Protein AF-A0A9X1GEW7-F1 (afdb_monomer_lite)

Foldseek 3Di:
DDDFPEEFEAQAPVSVVVQVVCVVVVGGYHYDYPDDHHPCCCPPHVNVVVVVVVD

pLDDT: mean 96.02, std 5.57, range [65.19, 98.56]

Structure (mmCIF, N/CA/C/O backbone):
data_AF-A0A9X1GEW7-F1
#
_entry.id   AF-A0A9X1GEW7-F1
#
loop_
_atom_site.group_PDB
_atom_site.id
_atom_site.type_symbol
_atom_site.label_atom_id
_atom_site.label_alt_id
_atom_site.label_comp_id
_atom_site.label_asym_id
_atom_site.label_entity_id
_atom_site.label_seq_id
_atom_site.pdbx_PDB_ins_code
_atom_site.Cartn_x
_atom_site.Cartn_y
_atom_site.Cartn_z
_atom_site.occupancy
_atom_site.B_iso_or_equiv
_atom_site.auth_seq_id
_atom_site.auth_comp_id
_atom_site.auth_asym_id
_atom_site.auth_atom_id
_atom_site.pdbx_PDB_model_num
ATOM 1 N N . MET A 1 1 ? -10.534 -15.908 13.499 1.00 74.81 1 MET A N 1
ATOM 2 C CA . MET A 1 1 ? -11.029 -14.869 12.568 1.00 74.81 1 MET A CA 1
ATOM 3 C C . MET A 1 1 ? -10.556 -13.517 13.081 1.00 74.81 1 MET A C 1
ATOM 5 O O . MET A 1 1 ? -10.679 -13.295 14.279 1.00 74.81 1 MET A O 1
ATOM 9 N N . LYS A 1 2 ? -9.950 -12.667 12.241 1.00 88.75 2 LYS A N 1
ATOM 10 C CA . LYS A 1 2 ? -9.546 -11.304 12.632 1.00 88.75 2 LYS A CA 1
ATOM 11 C C . LYS A 1 2 ? -10.540 -10.305 12.046 1.00 88.75 2 LYS A C 1
ATOM 13 O O . LYS A 1 2 ? -10.903 -10.439 10.882 1.00 88.75 2 LYS A O 1
ATOM 18 N N . ILE A 1 3 ? -10.979 -9.351 12.860 1.00 93.81 3 ILE A N 1
ATOM 19 C CA . ILE A 1 3 ? -11.850 -8.251 12.441 1.00 93.81 3 ILE A CA 1
ATOM 20 C C . ILE A 1 3 ? -10.954 -7.046 12.155 1.00 93.81 3 ILE A C 1
ATOM 22 O O . ILE A 1 3 ? -10.050 -6.758 12.939 1.00 93.81 3 ILE A O 1
ATOM 26 N N . TYR A 1 4 ? -11.203 -6.379 11.033 1.00 97.62 4 TYR A N 1
ATOM 27 C CA . TYR A 1 4 ? -10.535 -5.145 10.629 1.00 97.62 4 TYR A CA 1
ATOM 28 C C . TYR A 1 4 ? -11.595 -4.066 10.433 1.00 97.62 4 TYR A C 1
ATOM 30 O O . TYR A 1 4 ? -12.698 -4.358 9.974 1.00 97.62 4 TYR A O 1
ATOM 38 N N . GLU A 1 5 ? -11.263 -2.827 10.769 1.00 98.12 5 GLU A N 1
ATOM 39 C CA . GLU A 1 5 ? -12.153 -1.679 10.577 1.00 98.12 5 GLU A CA 1
ATOM 40 C C . GLU A 1 5 ? -12.154 -1.179 9.129 1.00 98.12 5 GLU A C 1
ATOM 42 O O . GLU A 1 5 ? -13.110 -0.534 8.705 1.00 98.12 5 GLU A O 1
ATOM 47 N N . ALA A 1 6 ? -11.105 -1.484 8.362 1.00 97.94 6 ALA A N 1
ATOM 48 C CA . ALA A 1 6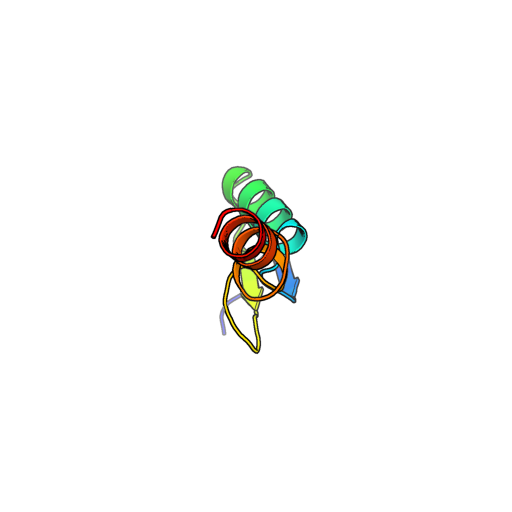 ? -11.042 -1.196 6.937 1.00 97.94 6 ALA A CA 1
ATOM 49 C C . ALA A 1 6 ? -10.238 -2.255 6.177 1.00 97.94 6 ALA A C 1
ATOM 51 O O . ALA A 1 6 ? -9.257 -2.805 6.686 1.00 97.94 6 ALA A O 1
ATOM 52 N N . ILE A 1 7 ? -10.643 -2.498 4.931 1.00 98.12 7 ILE A N 1
ATOM 53 C CA . ILE A 1 7 ? -9.919 -3.336 3.977 1.00 98.12 7 ILE A CA 1
ATOM 54 C C . ILE A 1 7 ? -9.630 -2.485 2.743 1.00 98.12 7 ILE A C 1
ATOM 56 O O . ILE A 1 7 ? -10.549 -1.937 2.137 1.00 98.12 7 ILE A O 1
ATOM 60 N N . VAL A 1 8 ? -8.357 -2.379 2.379 1.00 98.31 8 VAL A N 1
ATOM 61 C CA . VAL A 1 8 ? -7.895 -1.725 1.155 1.00 98.31 8 VAL A CA 1
ATOM 62 C C . VAL A 1 8 ? -7.461 -2.805 0.175 1.00 98.31 8 VAL A C 1
ATOM 64 O O . VAL A 1 8 ? -6.646 -3.663 0.510 1.00 98.31 8 VAL A O 1
ATOM 67 N N . ILE A 1 9 ? -8.011 -2.762 -1.034 1.00 98.06 9 ILE A N 1
ATOM 68 C CA . ILE A 1 9 ? -7.661 -3.682 -2.116 1.00 98.06 9 ILE A CA 1
ATOM 69 C C . ILE A 1 9 ? -6.750 -2.926 -3.084 1.00 98.06 9 ILE A C 1
ATOM 71 O O . ILE A 1 9 ? -7.157 -1.922 -3.667 1.00 98.06 9 ILE A O 1
ATOM 75 N N . GLY A 1 10 ? -5.518 -3.408 -3.218 1.00 98.06 10 GLY A N 1
ATOM 76 C CA . GLY A 1 10 ? -4.431 -2.782 -3.961 1.00 98.06 10 GLY A CA 1
ATOM 77 C C . GLY A 1 10 ? -3.501 -1.949 -3.073 1.00 98.06 10 GLY A C 1
ATOM 78 O O . GLY A 1 10 ? -3.925 -1.074 -2.319 1.00 98.06 10 GLY A O 1
ATOM 79 N N . SER A 1 11 ? -2.199 -2.182 -3.219 1.00 98.06 11 SER A N 1
ATOM 80 C CA . SER A 1 11 ? -1.102 -1.481 -2.537 1.00 98.06 11 SER A CA 1
ATOM 81 C C . SER A 1 11 ? -0.502 -0.340 -3.372 1.00 98.06 11 SER A C 1
ATOM 83 O O . SER A 1 11 ? 0.611 0.118 -3.116 1.00 98.06 11 SER A O 1
ATOM 85 N N . GLY A 1 12 ? -1.223 0.136 -4.389 1.00 98.06 12 GLY A N 1
ATOM 86 C CA . GLY A 1 12 ? -0.829 1.321 -5.148 1.00 98.06 12 GLY A CA 1
ATOM 87 C C . GLY A 1 12 ? -0.737 2.574 -4.271 1.00 98.06 12 GLY A C 1
ATOM 88 O O . GLY A 1 12 ? -1.210 2.598 -3.136 1.00 98.06 12 GLY A O 1
ATOM 89 N N . VAL A 1 13 ? -0.177 3.653 -4.822 1.00 97.06 13 VAL A N 1
ATOM 90 C CA . VAL A 1 13 ? 0.041 4.928 -4.106 1.00 97.06 13 VAL A CA 1
ATOM 91 C C . VAL A 1 13 ? -1.222 5.426 -3.391 1.00 97.06 13 VAL A C 1
ATOM 93 O O . VAL A 1 13 ? -1.157 5.812 -2.226 1.00 97.06 13 VAL A O 1
ATOM 96 N N . SER A 1 14 ? -2.383 5.373 -4.050 1.00 96.94 14 SER A N 1
ATOM 97 C CA . SER A 1 14 ? -3.662 5.766 -3.447 1.00 96.94 14 SER A CA 1
ATOM 98 C C . SER A 1 14 ? -4.115 4.811 -2.340 1.00 96.94 14 SER A C 1
ATOM 100 O O . SER A 1 14 ? -4.541 5.269 -1.282 1.00 96.94 14 SER A O 1
ATOM 102 N N . GLY A 1 15 ? -3.995 3.498 -2.560 1.00 97.88 15 GLY A N 1
ATOM 103 C CA . GLY A 1 15 ? -4.376 2.474 -1.588 1.00 97.88 15 GLY A CA 1
ATOM 104 C C . GLY A 1 15 ? -3.556 2.580 -0.306 1.00 97.88 15 GLY A C 1
ATOM 105 O O . GLY A 1 15 ? -4.116 2.659 0.787 1.00 97.88 15 GLY A O 1
ATOM 106 N N . LEU A 1 16 ? -2.232 2.687 -0.429 1.00 97.88 16 LEU A N 1
ATOM 107 C CA . LEU A 1 16 ? -1.359 2.872 0.727 1.00 97.88 16 LEU A CA 1
ATOM 108 C C . LEU A 1 16 ? -1.564 4.231 1.394 1.00 97.88 16 LEU A C 1
ATOM 110 O O . LEU A 1 16 ? -1.587 4.281 2.618 1.00 97.88 16 LEU A O 1
ATOM 114 N N . SER A 1 17 ? -1.780 5.313 0.640 1.00 98.06 17 SER A N 1
ATOM 115 C CA . SER A 1 17 ? -2.085 6.622 1.233 1.00 98.06 17 SER A CA 1
ATOM 116 C C . SER A 1 17 ? -3.351 6.575 2.099 1.00 98.06 17 SER A C 1
ATOM 118 O O . SER A 1 17 ? -3.330 7.049 3.235 1.00 98.06 17 SER A O 1
ATOM 120 N N . ALA A 1 18 ? -4.417 5.926 1.621 1.00 98.06 18 ALA A N 1
ATOM 121 C CA . ALA A 1 18 ? -5.629 5.712 2.409 1.00 98.06 18 ALA A CA 1
ATOM 122 C C . ALA A 1 18 ? -5.383 4.790 3.617 1.00 98.06 18 ALA A C 1
ATOM 124 O O . ALA A 1 18 ? -5.829 5.088 4.725 1.00 98.06 18 ALA A O 1
ATOM 125 N N . ALA A 1 19 ? -4.650 3.687 3.427 1.00 98.44 19 ALA A N 1
ATOM 126 C CA . ALA A 1 19 ? -4.347 2.735 4.492 1.00 98.44 19 ALA A CA 1
ATOM 127 C C . ALA A 1 19 ? -3.525 3.369 5.623 1.00 98.44 19 ALA A C 1
ATOM 129 O O . ALA A 1 19 ? -3.830 3.149 6.796 1.00 98.44 19 ALA A O 1
ATOM 130 N N . TYR A 1 20 ? -2.519 4.179 5.284 1.00 98.31 20 TYR A N 1
ATOM 131 C CA . TYR A 1 20 ? -1.716 4.904 6.263 1.00 98.31 20 TYR A CA 1
ATOM 132 C C . TYR A 1 20 ? -2.535 5.967 6.988 1.00 98.31 20 TYR A C 1
ATOM 134 O O . TYR A 1 20 ? -2.506 5.977 8.213 1.00 98.31 20 TYR A O 1
ATOM 142 N N . GLY A 1 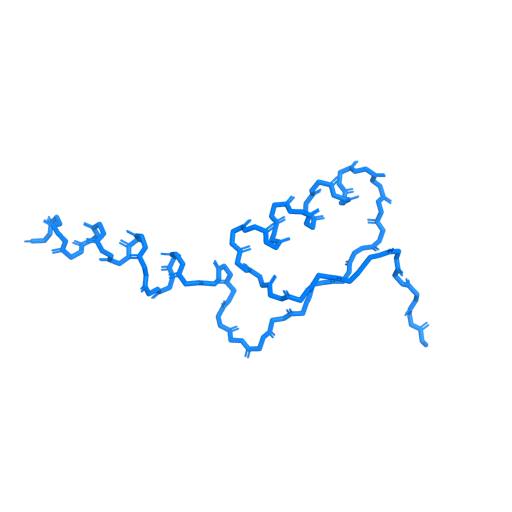21 ? -3.346 6.764 6.284 1.00 98.44 21 GLY A N 1
ATOM 143 C CA . GLY A 1 21 ? -4.216 7.747 6.942 1.00 98.44 21 GLY A CA 1
ATOM 144 C C . GLY A 1 21 ? -5.195 7.104 7.935 1.00 98.44 21 GLY A C 1
ATOM 145 O O . GLY A 1 21 ? -5.382 7.589 9.050 1.00 98.44 21 GLY A O 1
ATOM 146 N N . LEU A 1 22 ? -5.772 5.950 7.585 1.00 98.31 22 LEU A N 1
ATOM 147 C CA . LEU A 1 22 ? -6.613 5.173 8.502 1.00 98.31 22 LEU A CA 1
ATOM 148 C C . LEU A 1 22 ? -5.811 4.615 9.685 1.00 98.31 22 LEU A C 1
ATOM 150 O O . LEU A 1 22 ? -6.283 4.633 10.823 1.00 98.31 22 LEU A O 1
ATOM 154 N N . LYS A 1 23 ? -4.589 4.137 9.435 1.00 98.44 23 LYS A N 1
ATOM 155 C CA . LYS A 1 23 ? -3.705 3.630 10.484 1.00 98.44 23 LYS A CA 1
ATOM 156 C C . LYS A 1 23 ? -3.298 4.727 11.471 1.00 98.44 23 LYS A C 1
ATOM 158 O O . LYS A 1 23 ? -3.287 4.470 12.674 1.00 98.44 23 LYS A O 1
ATOM 163 N N . GLU A 1 24 ? -3.002 5.928 10.982 1.00 98.56 24 GLU A N 1
ATOM 164 C CA . GLU A 1 24 ? -2.703 7.123 11.782 1.00 98.56 24 GLU A CA 1
ATOM 165 C C . GLU A 1 24 ? -3.909 7.557 12.624 1.00 98.56 24 GLU A C 1
ATOM 167 O O . GLU A 1 24 ? -3.748 7.942 13.778 1.00 98.56 24 GLU A O 1
ATOM 172 N N . ALA A 1 25 ? -5.127 7.377 12.107 1.00 98.19 25 ALA A N 1
ATOM 173 C CA . ALA A 1 25 ? -6.370 7.546 12.862 1.00 98.19 25 ALA A CA 1
ATOM 174 C C . ALA A 1 25 ? -6.652 6.409 13.875 1.00 98.19 25 ALA A C 1
ATOM 176 O O . ALA A 1 25 ? -7.753 6.317 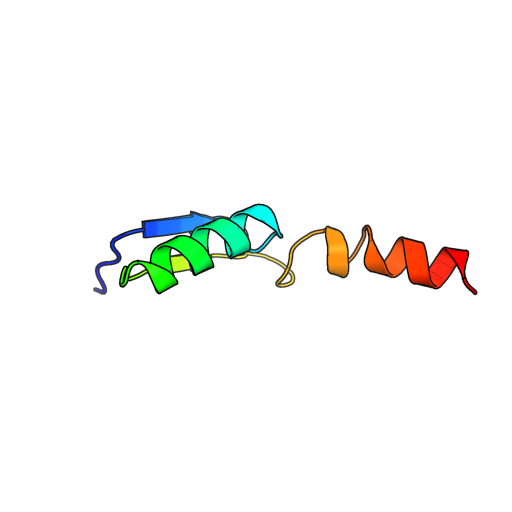14.421 1.00 98.19 25 ALA A O 1
ATOM 177 N N . GLY A 1 26 ? -5.685 5.517 14.122 1.00 98.12 26 GLY A N 1
ATOM 178 C CA . GLY A 1 26 ? -5.781 4.428 15.096 1.00 98.12 26 GLY A CA 1
ATOM 179 C C . GLY A 1 26 ? -6.565 3.204 14.621 1.00 98.12 26 GLY A C 1
ATOM 180 O O . GLY A 1 26 ? -6.811 2.302 15.421 1.00 98.12 26 GLY A O 1
ATOM 181 N N . LYS A 1 27 ? -6.948 3.139 13.340 1.00 98.31 27 LYS A N 1
ATOM 182 C CA . LYS A 1 27 ? -7.764 2.046 12.805 1.00 98.31 27 LYS A CA 1
ATOM 183 C C . LYS A 1 27 ? -6.948 0.791 12.516 1.00 98.31 27 LYS A C 1
ATOM 185 O O . LYS A 1 27 ? -5.767 0.831 12.155 1.00 98.31 27 LYS A O 1
ATOM 190 N N . THR A 1 28 ? -7.607 -0.353 12.645 1.00 98.12 28 THR A N 1
ATOM 191 C CA . T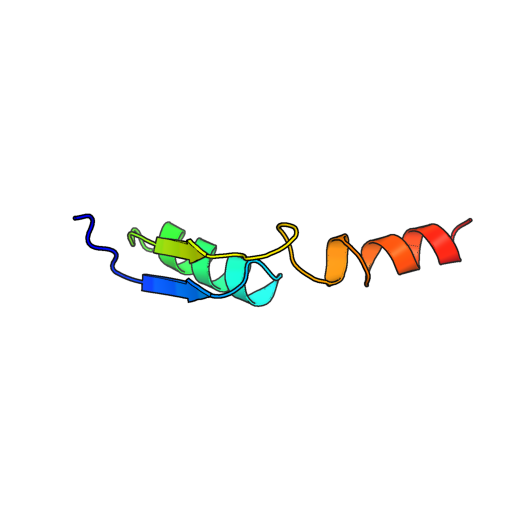HR A 1 28 ? -7.094 -1.644 12.178 1.00 98.12 28 THR A CA 1
ATOM 192 C C . THR A 1 28 ? -7.398 -1.817 10.691 1.00 98.12 28 THR A C 1
ATOM 194 O O . THR A 1 28 ? -8.553 -1.928 10.286 1.00 98.12 28 THR A O 1
ATOM 197 N N . VAL A 1 29 ? -6.352 -1.834 9.864 1.00 98.31 29 VAL A N 1
ATOM 198 C CA . VAL A 1 29 ? -6.476 -1.867 8.400 1.00 98.31 29 VAL A CA 1
ATOM 199 C C . VAL A 1 29 ? -5.812 -3.122 7.850 1.00 98.31 29 VAL A C 1
ATOM 201 O O . VAL A 1 29 ? -4.683 -3.443 8.224 1.00 98.31 29 VAL A O 1
ATOM 204 N N . LEU A 1 30 ? -6.509 -3.820 6.958 1.00 98.19 30 LEU A N 1
ATOM 205 C CA . LEU A 1 30 ? -5.951 -4.883 6.128 1.00 98.19 30 LEU A CA 1
ATOM 206 C C . LEU A 1 30 ? -5.728 -4.337 4.718 1.00 98.19 30 LEU A C 1
ATOM 208 O O . LEU A 1 30 ? -6.657 -3.817 4.112 1.00 98.19 30 LEU A O 1
ATOM 212 N N . VAL A 1 31 ? -4.517 -4.476 4.189 1.00 98.25 31 VAL A N 1
ATOM 213 C CA . VAL A 1 31 ? -4.224 -4.193 2.779 1.00 98.25 31 VAL A CA 1
ATOM 214 C C . VAL A 1 31 ? -3.996 -5.524 2.080 1.00 98.25 31 VAL A C 1
ATOM 216 O O . VAL A 1 31 ? -3.232 -6.350 2.579 1.00 98.25 31 VAL A O 1
ATOM 219 N N . VAL A 1 32 ? -4.669 -5.735 0.955 1.00 98.19 32 VAL A N 1
ATOM 220 C CA . VAL A 1 32 ? -4.514 -6.931 0.122 1.00 98.19 32 VAL A CA 1
ATOM 221 C C . VAL A 1 32 ? -3.956 -6.504 -1.223 1.00 98.19 32 VAL A C 1
ATOM 223 O O . VAL A 1 32 ? -4.495 -5.602 -1.856 1.00 98.19 32 VAL A O 1
ATOM 226 N N . GLU A 1 33 ? -2.885 -7.155 -1.652 1.00 98.12 33 GLU A N 1
ATOM 227 C CA . GLU A 1 33 ? -2.246 -6.958 -2.948 1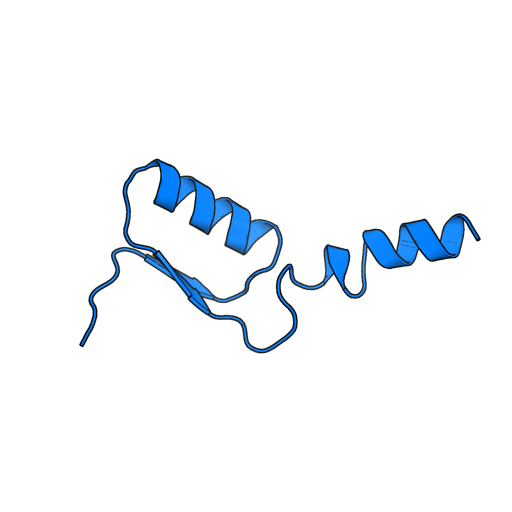.00 98.12 33 GLU A CA 1
ATOM 228 C C . GLU A 1 33 ? -2.008 -8.332 -3.575 1.00 98.12 33 GLU A C 1
ATOM 230 O O . GLU A 1 33 ? -1.626 -9.265 -2.867 1.00 98.12 33 GLU A O 1
ATOM 235 N N . GLU A 1 34 ? -2.269 -8.453 -4.875 1.00 98.06 34 GLU A N 1
ATOM 236 C CA . GLU A 1 34 ? -2.040 -9.692 -5.624 1.00 98.06 34 GLU A CA 1
ATOM 237 C C . GLU A 1 34 ? -0.637 -9.754 -6.243 1.00 98.06 34 GLU A C 1
ATOM 239 O O . GLU A 1 34 ? -0.097 -10.843 -6.426 1.00 98.06 34 GLU A O 1
ATOM 244 N N . ASP A 1 35 ? -0.053 -8.595 -6.549 1.00 97.12 35 ASP A N 1
ATOM 245 C CA . ASP A 1 35 ? 1.206 -8.448 -7.280 1.00 97.12 35 ASP A CA 1
ATOM 246 C C . ASP A 1 35 ? 2.267 -7.727 -6.412 1.00 97.12 35 ASP A C 1
ATOM 248 O O . ASP A 1 35 ? 2.329 -7.879 -5.188 1.00 97.12 35 ASP A O 1
ATOM 252 N N . LEU A 1 36 ? 3.155 -6.951 -7.033 1.00 97.50 36 LEU A N 1
ATOM 253 C CA . LEU A 1 36 ? 4.200 -6.200 -6.350 1.00 97.50 36 LEU A CA 1
ATOM 254 C C . LEU A 1 36 ? 3.650 -5.028 -5.527 1.00 97.50 36 LEU A C 1
ATOM 256 O O . LEU A 1 36 ? 2.877 -4.188 -6.001 1.00 97.50 36 LEU A O 1
ATOM 260 N N . TRP A 1 37 ? 4.163 -4.921 -4.300 1.00 97.31 37 TRP A N 1
ATOM 261 C CA . TRP A 1 37 ? 3.828 -3.838 -3.382 1.00 97.31 37 TRP A CA 1
ATOM 262 C C . TRP A 1 37 ? 4.153 -2.461 -3.979 1.00 97.31 37 TRP A C 1
ATOM 264 O O . TRP A 1 37 ? 5.162 -2.287 -4.665 1.00 97.31 37 TRP A O 1
ATOM 274 N N . GLY A 1 38 ? 3.314 -1.461 -3.712 1.00 96.38 38 GLY A N 1
ATOM 275 C CA . GLY A 1 38 ? 3.476 -0.098 -4.235 1.00 96.38 38 GLY A CA 1
ATOM 276 C C . GLY A 1 38 ? 2.781 0.142 -5.582 1.00 96.38 38 GLY A C 1
ATOM 277 O O . GLY A 1 38 ? 2.648 1.292 -6.016 1.00 96.38 38 GLY A O 1
ATOM 278 N N . GLY A 1 39 ? 2.285 -0.916 -6.232 1.00 97.25 39 GLY A N 1
ATOM 279 C CA . GLY A 1 39 ? 1.527 -0.850 -7.480 1.00 97.25 39 GLY A CA 1
ATOM 280 C C . GLY A 1 39 ? 2.349 -0.367 -8.678 1.00 97.25 39 GLY A C 1
ATOM 281 O O . GLY A 1 39 ? 3.572 -0.477 -8.717 1.00 97.25 39 GLY A O 1
ATOM 282 N N . SER A 1 40 ? 1.684 0.174 -9.700 1.00 97.00 40 SER A N 1
ATOM 283 C CA . SER A 1 40 ? 2.345 0.448 -10.983 1.00 97.00 40 SER A CA 1
ATOM 284 C C . SER A 1 40 ? 3.439 1.517 -10.923 1.00 97.00 40 SER A C 1
ATOM 286 O O . SER A 1 40 ? 4.418 1.398 -11.645 1.00 97.00 40 SER A O 1
ATOM 288 N N . CYS A 1 41 ? 3.298 2.568 -10.109 1.00 96.56 41 CYS A N 1
ATOM 289 C CA . CYS A 1 41 ? 4.206 3.725 -10.137 1.00 96.56 41 CYS A CA 1
ATOM 290 C C . CYS A 1 41 ? 5.680 3.355 -9.842 1.00 96.56 41 CYS A C 1
ATOM 292 O O . CYS A 1 41 ? 6.518 3.651 -10.698 1.00 96.56 41 CYS A O 1
ATOM 294 N N . PRO A 1 42 ? 6.014 2.655 -8.740 1.00 96.00 42 PRO A N 1
ATOM 295 C CA . PRO A 1 42 ? 7.392 2.233 -8.480 1.00 96.00 42 PRO A CA 1
ATOM 296 C C . PRO A 1 42 ? 7.832 1.032 -9.327 1.00 96.00 42 PRO A C 1
ATOM 298 O O . PRO A 1 42 ? 9.002 0.921 -9.671 1.00 96.00 42 PRO A O 1
ATOM 301 N N . ASN A 1 43 ? 6.908 0.141 -9.698 1.00 96.50 43 ASN A N 1
ATOM 302 C CA . ASN A 1 43 ? 7.283 -1.138 -10.308 1.00 96.50 43 ASN A CA 1
ATOM 303 C C . ASN A 1 43 ? 7.368 -1.095 -11.841 1.00 96.50 43 ASN A C 1
ATOM 305 O O . ASN A 1 43 ? 8.187 -1.781 -12.443 1.00 96.50 43 ASN A O 1
ATOM 309 N N . ARG A 1 44 ? 6.505 -0.313 -12.496 1.00 95.62 44 ARG A N 1
ATOM 310 C CA . ARG A 1 44 ? 6.338 -0.310 -13.963 1.00 95.62 44 ARG A CA 1
ATOM 311 C C . ARG A 1 44 ? 5.811 1.020 -14.514 1.00 95.62 44 ARG A C 1
ATOM 313 O O . ARG A 1 44 ? 5.109 1.052 -15.519 1.00 95.62 44 ARG A O 1
ATOM 320 N N . GLY A 1 45 ? 6.099 2.122 -13.825 1.00 96.00 45 GLY A N 1
ATOM 321 C CA . GLY A 1 45 ? 5.509 3.426 -14.103 1.00 96.00 45 GLY A CA 1
ATOM 322 C C . GLY A 1 45 ? 6.491 4.560 -13.865 1.00 96.00 45 GLY A C 1
ATOM 323 O O . GLY A 1 45 ? 7.497 4.676 -14.556 1.00 96.00 45 GLY A O 1
ATOM 324 N N . CYS A 1 46 ? 6.176 5.422 -12.904 1.00 96.94 46 CYS A N 1
ATOM 325 C CA . CYS A 1 46 ? 6.910 6.643 -12.602 1.00 96.94 46 CYS A CA 1
ATOM 326 C C . CYS A 1 46 ? 8.416 6.432 -12.417 1.00 96.94 46 CYS A C 1
ATOM 328 O O . CYS A 1 46 ? 9.195 7.166 -13.027 1.00 96.94 46 CYS A O 1
ATOM 330 N N . ASP A 1 47 ? 8.812 5.466 -11.585 1.00 95.75 47 ASP A N 1
ATOM 331 C CA . ASP A 1 47 ? 10.210 5.317 -11.179 1.00 95.75 47 ASP A CA 1
ATOM 332 C C . ASP A 1 47 ? 11.041 4.652 -12.281 1.00 95.75 47 ASP A C 1
ATOM 334 O O . ASP A 1 47 ? 12.021 5.271 -12.704 1.00 95.75 47 ASP A O 1
ATOM 338 N N . PRO A 1 48 ? 10.622 3.515 -12.882 1.00 96.56 48 PRO A N 1
ATOM 339 C CA . PRO A 1 48 ? 11.321 2.955 -14.036 1.00 96.56 48 PRO A CA 1
ATOM 340 C C . PRO A 1 48 ? 11.376 3.935 -15.211 1.00 96.56 48 PRO A C 1
ATOM 342 O O . PRO A 1 48 ? 12.410 4.045 -15.860 1.00 96.56 48 PRO A O 1
ATOM 345 N N . LYS A 1 49 ? 10.311 4.722 -15.450 1.00 97.00 49 LYS A N 1
ATOM 346 C CA . LYS A 1 49 ? 10.320 5.781 -16.472 1.00 97.00 49 LYS A CA 1
ATOM 347 C C . LYS A 1 49 ? 11.424 6.801 -16.208 1.00 97.00 49 LYS A C 1
ATOM 349 O O . LYS A 1 49 ? 12.126 7.180 -17.137 1.00 97.00 49 LYS A O 1
ATOM 354 N N . LYS A 1 50 ? 11.550 7.287 -14.968 1.00 96.06 50 LYS A N 1
ATOM 355 C CA . LYS A 1 50 ? 12.587 8.264 -14.609 1.00 96.06 50 LYS A CA 1
ATOM 356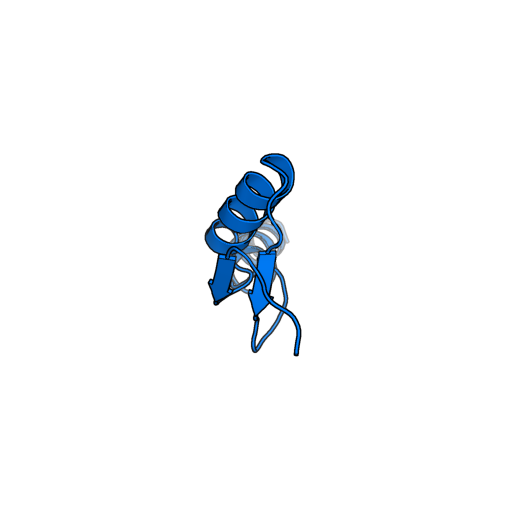 C C . LYS A 1 50 ? 13.978 7.675 -14.809 1.00 96.06 50 LYS A C 1
ATOM 358 O O . LYS A 1 50 ? 14.786 8.333 -15.445 1.00 96.06 50 LYS A O 1
ATOM 363 N N . VAL A 1 51 ? 14.213 6.448 -14.337 1.00 96.69 51 VAL A N 1
ATOM 364 C CA . VAL A 1 51 ? 15.503 5.753 -14.480 1.00 96.69 51 VAL A CA 1
ATOM 365 C C . VAL A 1 51 ? 15.883 5.590 -15.951 1.00 96.69 51 VAL A C 1
ATOM 367 O O . VAL A 1 51 ? 16.992 5.955 -16.326 1.00 96.69 51 VAL A O 1
ATOM 370 N N . LEU A 1 52 ? 14.958 5.108 -16.788 1.00 95.38 52 LEU A N 1
ATOM 371 C CA . LEU A 1 52 ? 15.203 4.884 -18.216 1.00 95.38 52 LEU A CA 1
ATOM 372 C C . LEU A 1 52 ? 15.396 6.182 -19.005 1.00 95.38 52 LEU A C 1
ATOM 374 O O . LEU A 1 52 ? 16.160 6.195 -19.958 1.00 95.38 52 LEU A O 1
ATOM 378 N N . LEU A 1 53 ? 14.708 7.264 -18.630 1.00 94.62 53 LEU A N 1
ATOM 379 C CA . LEU A 1 53 ? 14.876 8.563 -19.285 1.00 94.62 53 LEU A CA 1
ATOM 380 C C . LEU A 1 53 ? 16.200 9.244 -18.903 1.00 94.62 53 LEU A C 1
ATOM 382 O O . LEU A 1 53 ? 16.700 10.068 -19.660 1.00 94.62 53 LEU A O 1
ATOM 386 N N . SER A 1 54 ? 16.730 8.948 -17.715 1.00 85.94 54 SER A N 1
ATOM 387 C CA . SER A 1 54 ? 18.000 9.497 -17.225 1.00 85.94 54 SER A CA 1
ATOM 388 C C . SER A 1 54 ? 19.236 8.654 -17.562 1.00 85.94 54 SER A C 1
ATOM 390 O O . SER A 1 54 ? 20.334 9.058 -17.182 1.00 85.94 54 SER A O 1
ATOM 392 N N . ALA A 1 55 ? 19.057 7.489 -18.190 1.00 65.19 55 ALA A N 1
ATOM 393 C CA . ALA A 1 55 ? 20.131 6.598 -18.633 1.00 65.19 55 ALA A CA 1
ATOM 394 C C . ALA A 1 55 ? 20.634 6.996 -20.027 1.00 65.19 55 ALA A C 1
ATOM 396 O O . ALA A 1 55 ? 21.858 6.873 -20.251 1.00 65.19 55 ALA A O 1
#

Organism: Enterococcus faecium (NCBI:txid1352)

Radius of gyration: 14.07 Å; chains: 1; bounding box: 32×24×34 Å

InterPro domains:
  IPR023753 FAD/NAD(P)-binding domain [PF07992] (5-54)
  IPR036188 FAD/NAD(P)-binding domain superfamily [G3DSA:3.50.50.60] (1-55)
  IPR036188 FAD/NAD(P)-binding domain superfamily [SSF51905] (3-53)

Secondary structure (DSSP, 8-state):
----SEEEE--BHHHHHHHHHHHHTT--EEEE-SSSTB-HHHHHSHHHHHHHH--

Sequence (55 aa):
MKIYEAIVIGSGVSGLSAAYGLKEAGKTVLVVEEDLWGGSCPNRGCDPKKVLLSA